Protein AF-A0AB37S5B0-F1 (afdb_monomer)

Structure (mmCIF, N/CA/C/O backbone):
data_AF-A0AB37S5B0-F1
#
_entry.id   AF-A0AB37S5B0-F1
#
loop_
_atom_site.group_PDB
_atom_site.id
_atom_site.type_symbol
_atom_site.label_atom_id
_atom_site.label_alt_id
_atom_site.label_comp_id
_atom_site.label_asym_id
_atom_site.label_entity_id
_atom_site.label_seq_id
_atom_site.pdbx_PDB_ins_code
_atom_site.Cartn_x
_atom_site.Cartn_y
_atom_site.Cartn_z
_atom_site.occupancy
_atom_site.B_iso_or_equiv
_atom_site.auth_seq_id
_atom_site.auth_comp_id
_atom_site.auth_asym_id
_atom_site.auth_atom_id
_atom_site.pdbx_PDB_model_num
ATOM 1 N N . MET A 1 1 ? -8.581 -4.541 16.849 1.00 61.66 1 MET A N 1
ATOM 2 C CA . MET A 1 1 ? -8.126 -4.385 18.250 1.00 61.66 1 MET A CA 1
ATOM 3 C C . MET A 1 1 ? -6.690 -4.833 18.510 1.00 61.66 1 MET A C 1
ATOM 5 O O . MET A 1 1 ? -6.053 -4.232 19.365 1.00 61.66 1 MET A O 1
ATOM 9 N N . ARG A 1 2 ? -6.123 -5.786 17.750 1.00 68.19 2 ARG A N 1
ATOM 10 C CA . ARG A 1 2 ? -4.708 -6.192 17.909 1.00 68.19 2 ARG A CA 1
ATOM 11 C C . ARG A 1 2 ? -3.710 -5.035 17.880 1.00 68.19 2 ARG A C 1
ATOM 13 O O . ARG A 1 2 ? -2.817 -4.961 18.715 1.00 68.19 2 ARG A O 1
ATOM 20 N N . MET A 1 3 ? -3.892 -4.126 16.923 1.00 65.81 3 MET A N 1
ATOM 21 C CA . MET A 1 3 ? -3.042 -2.942 16.789 1.00 65.81 3 MET A CA 1
ATOM 22 C C . MET A 1 3 ? -3.146 -2.020 18.009 1.00 65.81 3 MET A C 1
ATOM 24 O O . MET A 1 3 ? -2.133 -1.483 18.423 1.00 65.81 3 MET A O 1
ATOM 28 N N . GLU A 1 4 ? -4.324 -1.893 18.626 1.00 68.56 4 GLU A N 1
ATOM 29 C CA . GLU A 1 4 ? -4.539 -1.057 19.816 1.00 68.56 4 GLU A CA 1
ATOM 30 C C . GLU A 1 4 ? -3.867 -1.643 21.065 1.00 68.56 4 GLU A C 1
ATOM 32 O O . GLU A 1 4 ? -3.189 -0.928 21.801 1.00 68.56 4 GLU A O 1
ATOM 37 N N . ALA A 1 5 ? -4.004 -2.957 21.277 1.00 69.56 5 ALA A N 1
ATOM 38 C CA . ALA A 1 5 ? -3.353 -3.662 22.385 1.00 69.56 5 ALA A CA 1
ATOM 39 C C . ALA A 1 5 ? -1.822 -3.555 22.289 1.00 69.56 5 ALA A C 1
ATOM 41 O O . ALA A 1 5 ? -1.160 -3.213 23.265 1.00 69.56 5 ALA A O 1
ATOM 42 N N . ARG A 1 6 ? -1.268 -3.750 21.081 1.00 74.31 6 ARG A N 1
ATOM 43 C CA . ARG A 1 6 ? 0.163 -3.545 20.800 1.00 74.31 6 ARG A CA 1
ATOM 44 C C . ARG A 1 6 ? 0.587 -2.090 20.990 1.00 74.31 6 ARG A C 1
ATOM 46 O O . ARG A 1 6 ? 1.628 -1.829 21.578 1.00 74.31 6 ARG A O 1
ATOM 53 N N . ARG A 1 7 ? -0.229 -1.141 20.520 1.00 68.44 7 ARG A N 1
ATOM 54 C CA . ARG A 1 7 ? 0.046 0.304 20.577 1.00 68.44 7 ARG A CA 1
ATOM 55 C C . ARG A 1 7 ? 0.104 0.845 22.001 1.00 68.44 7 ARG A C 1
ATOM 57 O O . ARG A 1 7 ? 0.921 1.711 22.283 1.00 68.44 7 ARG A O 1
ATOM 64 N N . THR A 1 8 ? -0.761 0.355 22.879 1.00 73.81 8 THR A N 1
ATOM 65 C CA . THR A 1 8 ? -0.816 0.777 24.288 1.00 73.81 8 THR A CA 1
ATOM 66 C C . THR A 1 8 ? 0.174 0.024 25.174 1.00 73.81 8 THR A C 1
ATOM 68 O O . THR A 1 8 ? 0.225 0.294 26.370 1.00 73.81 8 THR A O 1
ATOM 71 N N . LEU A 1 9 ? 0.958 -0.901 24.595 1.00 70.69 9 LEU A N 1
ATOM 72 C CA . LEU A 1 9 ? 1.814 -1.842 25.322 1.00 70.69 9 LEU A CA 1
ATOM 73 C C . LEU A 1 9 ? 1.055 -2.498 26.478 1.00 70.69 9 LEU A C 1
ATOM 75 O O . LEU A 1 9 ? 1.593 -2.660 27.571 1.00 70.69 9 LEU A O 1
ATOM 79 N N . ASN A 1 10 ? -0.219 -2.826 26.249 1.00 75.25 10 ASN A N 1
ATOM 80 C CA . ASN A 1 10 ? -1.043 -3.390 27.297 1.00 75.25 10 ASN A CA 1
ATOM 81 C C . ASN A 1 10 ? -0.589 -4.832 27.556 1.00 75.25 10 ASN A C 1
ATOM 83 O O . ASN A 1 10 ? -1.020 -5.764 26.879 1.00 75.25 10 ASN A O 1
ATOM 87 N N . THR A 1 11 ? 0.302 -4.989 28.536 1.00 77.31 11 THR A N 1
ATOM 88 C CA . THR A 1 11 ? 0.912 -6.261 28.939 1.00 77.31 11 THR A CA 1
ATOM 89 C C . THR A 1 11 ? -0.099 -7.275 29.464 1.00 77.31 11 THR A C 1
ATOM 91 O O . THR A 1 11 ? 0.242 -8.443 29.588 1.00 77.31 11 THR A O 1
ATOM 94 N N . GLU A 1 12 ? -1.338 -6.866 29.754 1.00 78.94 12 GLU A N 1
ATOM 95 C CA . GLU A 1 12 ? -2.426 -7.796 30.082 1.00 78.94 12 GLU A CA 1
ATOM 96 C C . GLU A 1 12 ? -2.868 -8.600 28.849 1.00 78.94 12 GLU A C 1
ATOM 98 O O . GLU A 1 12 ? -3.331 -9.731 28.978 1.00 78.94 12 GLU A O 1
ATOM 103 N N . TRP A 1 13 ? -2.693 -8.040 27.645 1.00 81.50 13 TRP A N 1
ATOM 104 C CA . TRP A 1 13 ? -3.145 -8.630 26.380 1.00 81.50 13 TRP A CA 1
ATOM 105 C C . TRP A 1 13 ? -2.007 -9.022 25.440 1.00 81.50 13 TRP A C 1
ATOM 107 O O . TRP A 1 13 ? -2.283 -9.531 24.353 1.00 81.50 13 TRP A O 1
ATOM 117 N N . LEU A 1 14 ? -0.753 -8.767 25.820 1.00 80.50 14 LEU A N 1
ATOM 118 C CA . LEU A 1 14 ? 0.432 -9.082 25.028 1.00 80.50 14 LEU A CA 1
ATOM 119 C C . LEU A 1 14 ? 1.246 -10.196 25.684 1.00 80.50 14 LEU A C 1
ATOM 121 O O . LEU A 1 14 ? 1.484 -10.158 26.888 1.00 80.50 14 LEU A O 1
ATOM 125 N N . ASP A 1 15 ? 1.704 -11.161 24.890 1.00 76.75 15 ASP A N 1
ATOM 126 C CA . ASP A 1 15 ? 2.742 -12.088 25.339 1.00 76.75 15 ASP A CA 1
ATOM 127 C C . ASP A 1 15 ? 4.119 -11.393 25.380 1.00 76.75 15 ASP A C 1
ATOM 129 O O . ASP A 1 15 ? 4.279 -10.239 24.965 1.00 76.75 15 ASP A O 1
ATOM 133 N N . GLY A 1 16 ? 5.132 -12.102 25.886 1.00 73.88 16 GLY A N 1
ATOM 134 C CA . GLY A 1 16 ? 6.507 -11.592 25.955 1.00 73.88 16 GLY A CA 1
ATOM 135 C C . GLY A 1 16 ? 7.123 -11.243 24.592 1.00 73.88 16 GLY A C 1
ATOM 136 O O . GLY A 1 16 ? 8.102 -10.501 24.553 1.00 73.88 16 GLY A O 1
ATOM 137 N N . ASP A 1 17 ? 6.524 -11.717 23.496 1.00 76.62 17 ASP A N 1
ATOM 138 C CA . ASP A 1 17 ? 6.942 -11.483 22.112 1.00 76.62 17 ASP A CA 1
ATOM 139 C C . ASP A 1 17 ? 6.088 -10.398 21.410 1.00 76.62 17 ASP A C 1
ATOM 141 O O . ASP A 1 17 ? 6.303 -10.078 20.238 1.00 76.62 17 ASP A O 1
ATOM 145 N N . GLY A 1 18 ? 5.117 -9.792 22.109 1.00 71.75 18 GLY A N 1
ATOM 146 C CA . GLY A 1 18 ? 4.232 -8.751 21.579 1.00 71.75 18 GLY A CA 1
ATOM 147 C C . GLY A 1 18 ? 3.068 -9.264 20.717 1.00 71.75 18 GLY A C 1
ATOM 148 O O . GLY A 1 18 ? 2.413 -8.479 20.010 1.00 71.75 18 GLY A O 1
ATOM 149 N N . HIS A 1 19 ? 2.765 -10.562 20.742 1.00 77.62 19 HIS A N 1
ATOM 150 C CA . HIS A 1 19 ? 1.536 -11.096 20.161 1.00 77.62 19 HIS A CA 1
ATOM 151 C C . HIS A 1 19 ? 0.343 -10.851 21.072 1.00 77.62 19 HIS A C 1
ATOM 153 O O . HIS A 1 19 ? 0.466 -10.793 22.287 1.00 77.62 19 HIS A O 1
ATOM 159 N N . VAL A 1 20 ? -0.836 -10.714 20.466 1.00 78.75 20 VAL A N 1
ATOM 160 C CA . VAL A 1 20 ? -2.061 -10.472 21.225 1.00 78.75 20 VAL A CA 1
ATOM 161 C C . VAL A 1 20 ? -2.646 -11.808 21.660 1.00 78.75 20 VAL A C 1
ATOM 163 O O . VAL A 1 20 ? -3.090 -12.588 20.813 1.00 78.75 20 VAL A O 1
ATOM 166 N N . ILE A 1 21 ? -2.623 -12.064 22.966 1.00 75.75 21 ILE A N 1
ATOM 167 C CA . ILE A 1 21 ? -3.059 -13.324 23.572 1.00 75.75 21 ILE A CA 1
ATOM 168 C C . ILE A 1 21 ? -4.558 -13.510 23.304 1.00 75.75 21 ILE A C 1
ATOM 170 O O . ILE A 1 21 ? -5.357 -12.603 23.534 1.00 75.75 21 ILE A O 1
ATOM 174 N N . GLY A 1 22 ? -4.950 -14.678 22.787 1.00 70.12 22 GLY A N 1
ATOM 175 C CA . GLY A 1 22 ? -6.349 -15.001 22.480 1.00 70.12 22 GLY A CA 1
ATOM 176 C C . GLY A 1 22 ? -6.813 -14.649 21.065 1.00 70.12 22 GLY A C 1
ATOM 177 O O . GLY A 1 22 ? -7.892 -15.075 20.657 1.00 70.12 22 GLY A O 1
ATOM 178 N N . GLU A 1 23 ? -6.008 -13.914 20.291 1.00 65.69 23 GLU A N 1
ATOM 179 C CA . GLU A 1 23 ? -6.253 -13.668 18.862 1.00 65.69 23 GLU A CA 1
ATOM 180 C C . GLU A 1 23 ? -5.120 -14.192 17.953 1.00 65.69 23 GLU A C 1
ATOM 182 O O . GLU A 1 23 ? -5.115 -13.950 16.744 1.00 65.69 23 GLU A O 1
ATOM 187 N N . ASP A 1 24 ? -4.170 -14.932 18.517 1.00 69.75 24 ASP A N 1
ATOM 188 C CA . ASP A 1 24 ? -3.058 -15.610 17.835 1.00 69.75 24 ASP A CA 1
ATOM 189 C C . ASP A 1 24 ? -3.461 -16.951 17.179 1.00 69.75 24 ASP A C 1
ATOM 191 O O . ASP A 1 2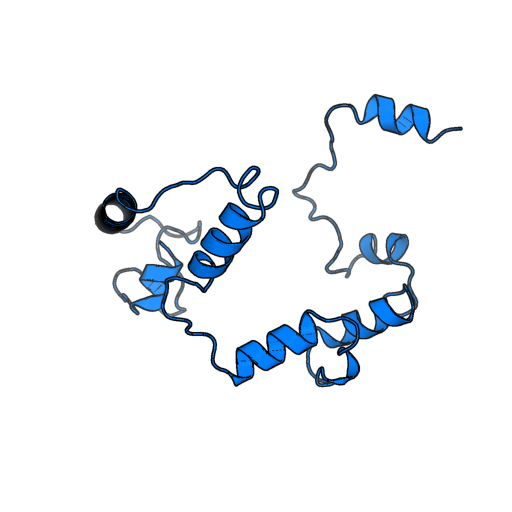4 ? -2.655 -17.578 16.491 1.00 69.75 24 ASP A O 1
ATOM 195 N N . GLY A 1 25 ? -4.706 -17.395 17.393 1.00 67.44 25 GLY A N 1
ATOM 196 C CA . GLY A 1 25 ? -5.246 -18.660 16.886 1.00 67.44 25 GLY A CA 1
ATOM 197 C C . GLY A 1 25 ? -4.699 -19.908 17.587 1.00 67.44 25 GLY A C 1
ATOM 198 O O . GLY A 1 25 ? -4.982 -21.018 17.141 1.00 67.44 25 GLY A O 1
ATOM 199 N N . LYS A 1 26 ? -3.911 -19.737 18.656 1.00 73.88 26 LYS A N 1
ATOM 200 C CA . LYS A 1 26 ? -3.254 -20.823 19.401 1.00 73.88 26 LYS A CA 1
ATOM 201 C C . LYS A 1 26 ? -3.555 -20.759 20.895 1.00 73.88 26 LYS A C 1
ATOM 203 O O . LYS A 1 26 ? -3.739 -21.797 21.523 1.00 73.88 26 LYS A O 1
ATOM 208 N N . SER A 1 27 ? -3.614 -19.555 21.449 1.00 72.50 27 SER A N 1
ATOM 209 C CA . SER A 1 27 ? -3.882 -19.295 22.856 1.00 72.50 27 SER A CA 1
ATOM 210 C C . SER A 1 27 ? -5.380 -19.216 23.120 1.00 72.50 27 SER A C 1
ATOM 212 O O . SER A 1 27 ? -6.153 -18.686 22.318 1.00 72.50 27 SER A O 1
ATOM 214 N N . ALA A 1 28 ? -5.793 -19.715 24.284 1.00 77.12 28 ALA A N 1
ATOM 215 C CA . ALA A 1 28 ? -7.137 -19.468 24.782 1.00 77.12 28 ALA A CA 1
ATOM 216 C C . ALA A 1 28 ? -7.342 -17.960 24.996 1.00 77.12 28 ALA A C 1
ATOM 218 O O . ALA A 1 28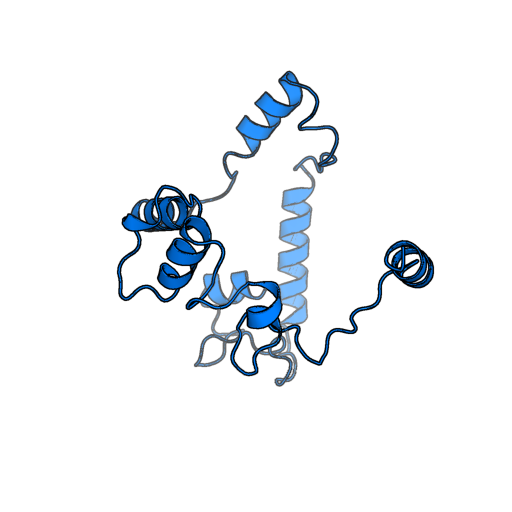 ? -6.422 -17.248 25.399 1.00 77.12 28 ALA A O 1
ATOM 219 N N . MET A 1 29 ? -8.553 -17.477 24.720 1.00 78.88 29 MET A N 1
ATOM 220 C CA . MET A 1 29 ? -8.904 -16.080 24.952 1.00 78.88 29 MET A CA 1
ATOM 221 C C . MET A 1 29 ? -8.857 -15.776 26.459 1.00 78.88 29 MET A C 1
ATOM 223 O O . MET A 1 29 ? -9.586 -16.435 27.205 1.00 78.88 29 MET A O 1
ATOM 227 N N . PRO A 1 30 ? -8.037 -14.807 26.914 1.00 80.94 30 PRO A N 1
ATOM 228 C CA . PRO A 1 30 ? -7.955 -14.462 28.327 1.00 80.94 30 PRO A CA 1
ATOM 229 C C . PRO A 1 30 ? -9.293 -13.964 28.872 1.00 80.94 30 PRO A C 1
ATOM 231 O O . PRO A 1 30 ? -10.069 -13.307 28.167 1.00 80.94 30 PRO A O 1
ATOM 234 N N . GLU A 1 31 ? -9.541 -14.239 30.150 1.00 82.94 31 GLU A N 1
ATOM 235 C CA . GLU A 1 31 ? -10.687 -13.681 30.862 1.00 82.94 31 GLU A CA 1
ATOM 236 C C . GLU A 1 31 ? -10.609 -12.141 30.851 1.00 82.94 31 GLU A C 1
ATOM 238 O O . GLU A 1 31 ? -9.542 -11.558 31.025 1.00 82.94 31 GLU A O 1
ATOM 243 N N . GLY A 1 32 ? -11.725 -11.470 30.552 1.00 83.31 32 GLY A N 1
ATOM 244 C CA . GLY A 1 32 ? -11.790 -10.007 30.429 1.00 83.31 32 GLY A CA 1
ATOM 245 C C . GLY A 1 32 ? -11.317 -9.417 29.090 1.00 83.31 32 GLY A C 1
ATOM 246 O O . GLY A 1 32 ? -11.698 -8.287 28.777 1.00 83.31 32 GLY A O 1
ATOM 247 N N . TYR A 1 33 ? -10.586 -10.161 28.242 1.00 82.12 33 TYR A N 1
ATOM 248 C CA . TYR A 1 33 ? -10.132 -9.646 26.935 1.00 82.12 33 TYR A CA 1
ATOM 249 C C . TYR A 1 33 ? -11.308 -9.270 26.033 1.00 82.12 33 TYR A C 1
ATOM 251 O O . TYR A 1 33 ? -11.317 -8.211 25.403 1.00 82.12 33 TYR A O 1
ATOM 259 N N . LYS A 1 34 ? -12.329 -10.134 25.992 1.00 83.00 34 LYS A N 1
ATOM 260 C CA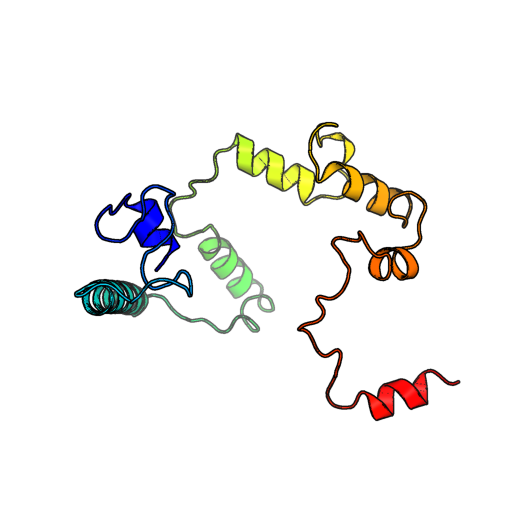 . LYS A 1 34 ? -13.546 -9.897 25.215 1.00 83.00 34 LYS A CA 1
ATOM 261 C C . LYS A 1 34 ? -14.254 -8.620 25.668 1.00 83.00 34 LYS A C 1
ATOM 263 O O . LYS A 1 34 ? -14.606 -7.810 24.820 1.00 83.00 34 LYS A O 1
ATOM 268 N N . ASP A 1 35 ? -14.402 -8.409 26.971 1.00 87.00 35 ASP A N 1
ATOM 269 C CA . ASP A 1 35 ? -15.104 -7.238 27.507 1.00 87.00 35 ASP A CA 1
ATOM 270 C C . ASP A 1 35 ? -14.321 -5.946 27.256 1.00 87.00 35 ASP A C 1
ATOM 272 O O . ASP A 1 35 ? -14.898 -4.933 26.853 1.00 87.00 35 ASP A O 1
ATOM 276 N N . TRP A 1 36 ? -12.993 -5.986 27.410 1.00 86.06 36 TRP A N 1
ATOM 277 C CA . TRP A 1 36 ? -12.121 -4.878 27.024 1.00 86.06 36 TRP A CA 1
ATOM 278 C C . TRP A 1 36 ? -12.248 -4.568 25.527 1.00 86.06 36 TRP A C 1
ATOM 280 O O . TRP A 1 36 ? -12.506 -3.424 25.154 1.00 86.06 36 TRP A O 1
ATOM 290 N N . ARG A 1 37 ? -12.124 -5.584 24.666 1.00 83.00 37 ARG A N 1
ATOM 291 C CA . ARG A 1 37 ? -12.219 -5.454 23.206 1.00 83.00 37 ARG A CA 1
ATOM 292 C C . ARG A 1 37 ? -13.568 -4.878 22.786 1.00 83.00 37 ARG A C 1
ATOM 294 O O . ARG A 1 37 ? -13.605 -3.945 21.987 1.00 83.00 37 ARG A O 1
ATOM 301 N N . ASP A 1 38 ? -14.655 -5.418 23.328 1.00 85.19 38 ASP A N 1
ATOM 302 C CA . ASP A 1 38 ? -16.019 -5.001 23.017 1.00 85.19 38 ASP A CA 1
ATOM 303 C C . ASP A 1 38 ? -16.232 -3.536 23.465 1.00 85.19 38 ASP A C 1
ATOM 305 O O . ASP A 1 38 ? -16.758 -2.734 22.695 1.00 85.19 38 ASP A O 1
ATOM 309 N N . LYS A 1 39 ? -15.705 -3.127 24.633 1.00 85.81 39 LYS A N 1
ATOM 310 C CA . LYS A 1 39 ? -15.732 -1.724 25.093 1.00 85.81 39 LYS A CA 1
ATOM 311 C C . LYS A 1 39 ? -14.989 -0.774 24.151 1.00 85.81 39 LYS A C 1
ATOM 313 O O . LYS A 1 39 ? -15.484 0.313 23.870 1.00 85.81 39 LYS A O 1
ATOM 318 N N . GLN A 1 40 ? -13.814 -1.166 23.662 1.00 80.94 40 GLN A N 1
ATOM 319 C CA . GLN A 1 40 ? -13.046 -0.347 22.720 1.00 80.94 40 GLN A CA 1
ATOM 320 C C . GLN A 1 40 ? -13.736 -0.227 21.354 1.00 80.94 40 GLN A C 1
ATOM 322 O O . GLN A 1 40 ? -13.710 0.843 20.751 1.00 80.94 40 GLN A O 1
ATOM 327 N N . ILE A 1 41 ? -14.365 -1.305 20.869 1.00 77.00 41 ILE A N 1
ATOM 328 C CA . ILE A 1 41 ? -15.151 -1.286 19.627 1.00 77.00 41 ILE A CA 1
ATOM 329 C C . ILE A 1 41 ? -16.341 -0.337 19.772 1.00 77.00 41 ILE A C 1
ATOM 331 O O . ILE A 1 41 ? -16.561 0.486 18.889 1.00 77.00 41 ILE A O 1
ATOM 335 N N . VAL A 1 42 ? -17.082 -0.423 20.880 1.00 83.44 42 VAL A N 1
ATOM 336 C CA . VAL A 1 42 ? -18.226 0.462 21.144 1.00 83.44 42 VAL A CA 1
ATOM 337 C C . VAL A 1 42 ? -17.782 1.920 21.234 1.00 83.44 42 VAL A C 1
ATOM 339 O O . VAL A 1 42 ? -18.386 2.755 20.577 1.00 83.44 42 VAL A O 1
ATOM 342 N N . ASP A 1 43 ? -16.701 2.223 21.958 1.00 77.69 43 ASP A N 1
ATOM 343 C CA . ASP A 1 43 ? -16.131 3.578 22.018 1.00 77.69 43 ASP A CA 1
ATOM 344 C C . ASP A 1 43 ? -15.745 4.112 20.627 1.00 77.69 43 ASP A C 1
ATOM 346 O O . ASP A 1 43 ? -16.039 5.256 20.288 1.00 77.69 43 ASP A O 1
ATOM 350 N N . TRP A 1 44 ? -15.125 3.279 19.785 1.00 66.31 44 TRP A N 1
ATOM 351 C CA . TRP A 1 44 ? -14.803 3.647 18.404 1.00 66.31 44 TRP A CA 1
ATOM 352 C C . TRP A 1 44 ? -16.048 3.905 17.552 1.00 66.31 44 TRP A C 1
ATOM 354 O O . TRP A 1 44 ? -16.068 4.873 16.796 1.00 66.31 44 TRP A O 1
ATOM 364 N N . LEU A 1 45 ? -17.066 3.046 17.650 1.00 72.75 45 LEU A N 1
ATOM 365 C CA . LEU A 1 45 ? -18.323 3.199 16.915 1.00 72.75 45 LEU A CA 1
ATOM 366 C C . LEU A 1 45 ? -19.093 4.441 17.372 1.00 72.75 45 LEU A C 1
ATOM 368 O O . LEU A 1 45 ? -19.630 5.152 16.530 1.00 72.75 45 LEU A O 1
ATOM 372 N N . ASP A 1 46 ? -19.092 4.733 18.671 1.00 73.69 46 ASP A N 1
ATOM 373 C CA . ASP A 1 46 ? -19.731 5.917 19.248 1.00 73.69 46 ASP A CA 1
ATOM 374 C C . ASP A 1 46 ? -19.014 7.202 18.806 1.00 73.69 46 ASP A C 1
ATOM 376 O O . ASP A 1 46 ? -19.641 8.136 18.306 1.00 73.69 46 ASP A O 1
ATOM 380 N N . ARG A 1 47 ? -17.672 7.206 18.822 1.00 67.88 47 ARG A N 1
ATOM 381 C CA . ARG A 1 47 ? -16.868 8.281 18.208 1.00 67.88 47 ARG A CA 1
ATOM 382 C C . ARG A 1 47 ? -17.069 8.389 16.693 1.00 67.88 47 ARG A C 1
ATOM 384 O O . ARG A 1 47 ? -16.878 9.463 16.130 1.00 67.88 47 ARG A O 1
ATOM 391 N N . GLY A 1 48 ? -17.441 7.292 16.038 1.00 56.62 48 GLY A N 1
ATOM 392 C CA . GLY A 1 48 ? -17.785 7.233 14.621 1.00 56.62 48 GLY A CA 1
ATOM 393 C C . GLY A 1 48 ? -19.221 7.657 14.304 1.00 56.62 48 GLY A C 1
ATOM 394 O O . GLY A 1 48 ? -19.508 7.923 13.143 1.00 56.62 48 GLY A O 1
ATOM 395 N N . ALA A 1 49 ? -20.115 7.771 15.291 1.00 63.44 49 ALA A N 1
ATOM 396 C CA . ALA A 1 49 ? -21.531 8.082 15.070 1.00 63.44 49 ALA A CA 1
ATOM 397 C C . ALA A 1 49 ? -21.762 9.501 14.519 1.00 63.44 49 ALA A C 1
ATOM 399 O O . ALA A 1 49 ? -22.770 9.765 13.866 1.00 63.44 49 ALA A O 1
ATOM 400 N N . THR A 1 50 ? -20.815 10.412 14.751 1.00 58.75 50 THR A N 1
ATOM 401 C CA . THR A 1 50 ? -20.791 11.760 14.161 1.00 58.75 50 THR A CA 1
ATOM 402 C C . THR A 1 50 ? -19.930 11.840 12.899 1.00 58.75 50 THR A C 1
ATOM 404 O O . THR A 1 50 ? -19.912 12.874 12.229 1.00 58.75 50 THR A O 1
ATOM 407 N N . ASN A 1 51 ? -19.233 10.756 12.548 1.00 49.31 51 AS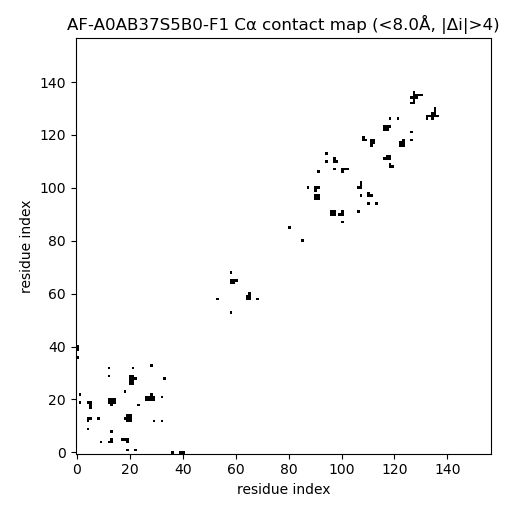N A N 1
ATOM 408 C CA . ASN A 1 51 ? -18.394 10.665 11.366 1.00 49.31 51 ASN A CA 1
ATOM 409 C C . ASN A 1 51 ? -19.255 10.168 10.198 1.00 49.31 51 ASN A C 1
ATOM 411 O O . ASN A 1 51 ? -19.797 9.069 10.245 1.00 49.31 51 ASN A O 1
ATOM 415 N N . SER A 1 52 ? -19.445 10.989 9.164 1.00 51.84 52 SER A N 1
ATOM 416 C CA . SER A 1 52 ? -20.356 10.660 8.060 1.00 51.84 52 SER A CA 1
ATOM 417 C C . SER A 1 52 ? -19.806 9.496 7.221 1.00 51.84 52 SER A C 1
ATOM 419 O O . SER A 1 52 ? -18.784 9.677 6.559 1.00 51.84 52 SER A O 1
ATOM 421 N N . PRO A 1 53 ? -20.465 8.319 7.177 1.00 48.94 53 PRO A N 1
ATOM 422 C CA . PRO A 1 53 ? -20.041 7.218 6.325 1.00 48.94 53 PRO A CA 1
ATOM 423 C C . PRO A 1 53 ? -20.540 7.491 4.902 1.00 48.94 53 PRO A C 1
ATOM 425 O O . PRO A 1 53 ? -21.620 7.056 4.502 1.00 48.94 53 PRO A O 1
ATOM 428 N N . THR A 1 54 ? -19.800 8.282 4.130 1.00 45.84 54 THR A N 1
ATOM 429 C CA . THR A 1 54 ? -20.177 8.600 2.752 1.00 45.84 54 THR A CA 1
ATOM 430 C C . THR A 1 54 ? -19.645 7.535 1.794 1.00 45.84 54 THR A C 1
ATOM 432 O O . THR A 1 54 ? -18.447 7.332 1.630 1.00 45.84 54 THR A O 1
ATOM 435 N N . ASN A 1 55 ? -20.589 6.834 1.165 1.00 42.19 55 ASN A N 1
ATOM 436 C CA . ASN A 1 55 ? -20.476 6.129 -0.113 1.00 42.19 55 ASN A CA 1
ATOM 437 C C . ASN A 1 55 ? -19.205 6.502 -0.922 1.00 42.19 55 ASN A C 1
ATOM 439 O O . ASN A 1 55 ? -19.139 7.573 -1.527 1.00 42.19 55 ASN A O 1
ATOM 443 N N . HIS A 1 56 ? -18.239 5.577 -0.980 1.00 44.75 56 HIS A N 1
ATOM 444 C CA . HIS A 1 56 ? -16.957 5.725 -1.690 1.00 44.75 56 HIS A CA 1
ATOM 445 C C . HIS A 1 56 ? -17.087 6.052 -3.194 1.00 44.75 56 HIS A C 1
ATOM 447 O O . HIS A 1 56 ? -16.169 6.624 -3.774 1.00 44.75 56 HIS A O 1
ATOM 453 N N . SER A 1 57 ? -18.197 5.695 -3.849 1.00 46.38 57 SER A N 1
ATOM 454 C CA . SER A 1 57 ? -18.330 5.778 -5.313 1.00 46.38 57 SER A CA 1
ATOM 455 C C . SER A 1 57 ? -18.791 7.143 -5.838 1.00 46.38 57 SER A C 1
ATOM 457 O O . SER A 1 57 ? -18.392 7.535 -6.929 1.00 46.38 57 SER A O 1
ATOM 459 N N . THR A 1 58 ? -19.574 7.909 -5.071 1.00 49.25 58 THR A N 1
ATOM 460 C CA . THR A 1 58 ? -20.074 9.238 -5.497 1.00 49.25 58 THR A CA 1
ATOM 461 C C . THR A 1 58 ? -19.129 10.394 -5.185 1.00 49.25 58 THR A C 1
ATOM 463 O O . THR A 1 58 ? -19.258 11.476 -5.756 1.00 49.25 58 THR A O 1
ATOM 466 N N . THR A 1 59 ? -18.190 10.184 -4.267 1.00 48.91 59 THR A N 1
ATOM 467 C CA . THR A 1 59 ? -17.315 11.235 -3.745 1.00 48.91 59 THR A CA 1
ATOM 468 C C . THR A 1 59 ? -16.273 11.695 -4.765 1.00 48.91 59 THR A C 1
ATOM 470 O O . THR A 1 59 ? -16.010 12.886 -4.875 1.00 48.91 59 THR A O 1
ATOM 473 N N . MET A 1 60 ? -15.737 10.776 -5.572 1.00 53.91 60 MET A N 1
ATOM 474 C CA . MET A 1 60 ? -14.647 11.070 -6.516 1.00 53.91 60 MET A CA 1
ATOM 475 C C . MET A 1 60 ? -15.123 11.506 -7.911 1.00 53.91 60 MET A C 1
ATOM 477 O O . MET A 1 60 ? -14.305 11.858 -8.756 1.00 53.91 60 MET A O 1
ATOM 481 N N . THR A 1 61 ? -16.432 11.484 -8.179 1.00 52.81 61 THR A N 1
ATOM 482 C CA . THR A 1 61 ? -17.009 11.825 -9.495 1.00 52.81 61 THR A CA 1
ATOM 483 C C . THR A 1 61 ? -17.618 13.226 -9.557 1.00 52.81 61 THR A C 1
ATOM 485 O O . THR A 1 61 ? -17.958 13.696 -10.640 1.00 52.81 61 THR A O 1
ATOM 488 N N . ASN A 1 62 ? -17.778 13.902 -8.416 1.00 73.12 62 ASN A N 1
ATOM 489 C CA . ASN A 1 62 ? -18.225 15.291 -8.341 1.00 73.12 62 ASN A CA 1
ATOM 490 C C . ASN A 1 62 ? -17.045 16.168 -7.871 1.00 73.12 62 ASN A C 1
ATOM 492 O O . ASN A 1 62 ? -16.499 15.873 -6.813 1.00 73.12 62 ASN A O 1
ATOM 496 N N . PRO A 1 63 ? -16.657 17.234 -8.600 1.00 69.50 63 PRO A N 1
ATOM 497 C CA . PRO A 1 63 ? -15.468 18.032 -8.279 1.00 69.50 63 PRO A CA 1
ATOM 498 C C . PRO A 1 63 ? -15.496 18.674 -6.887 1.00 69.50 63 PRO A C 1
ATOM 500 O O . PRO A 1 63 ? -14.488 18.666 -6.191 1.00 69.50 63 PRO A O 1
ATOM 503 N N . GLU A 1 64 ? -16.652 19.182 -6.459 1.00 65.25 64 GLU A N 1
ATOM 504 C CA . GLU A 1 64 ? -16.821 19.823 -5.152 1.00 65.25 64 GLU A CA 1
ATOM 505 C C . GLU A 1 64 ? -16.801 18.787 -4.017 1.00 65.25 64 GLU A C 1
ATOM 507 O O . GLU A 1 64 ? -16.241 19.026 -2.947 1.00 65.25 64 GLU A O 1
ATOM 512 N N . HIS A 1 65 ? -17.384 17.606 -4.239 1.00 57.00 65 HIS A N 1
ATOM 513 C CA . HIS A 1 65 ? -17.319 16.507 -3.272 1.00 57.00 65 HIS A CA 1
ATOM 514 C C . HIS A 1 65 ? -15.925 15.886 -3.206 1.00 57.00 65 HIS A C 1
ATOM 516 O O . HIS A 1 65 ? -15.492 15.527 -2.117 1.00 57.00 65 HIS A O 1
ATOM 522 N N . ALA A 1 66 ? -15.213 15.808 -4.331 1.00 62.47 66 ALA A N 1
ATOM 523 C CA . ALA A 1 66 ? -13.839 15.332 -4.395 1.00 62.47 66 ALA A CA 1
ATOM 524 C C . ALA A 1 66 ? -12.903 16.305 -3.677 1.00 62.47 66 ALA A C 1
ATOM 526 O O . ALA A 1 66 ? -12.082 15.867 -2.888 1.00 62.47 66 ALA A O 1
ATOM 527 N N . GLU A 1 67 ? -13.062 17.615 -3.873 1.00 60.31 67 GLU A N 1
ATOM 528 C CA . GLU A 1 67 ? -12.305 18.631 -3.137 1.00 60.31 67 GLU A CA 1
ATOM 529 C C . GLU A 1 67 ? -12.554 18.532 -1.627 1.00 60.31 67 GLU A C 1
ATOM 531 O O . GLU A 1 67 ? -11.607 18.453 -0.848 1.00 60.31 67 GLU A O 1
ATOM 536 N N . LYS A 1 68 ? -13.822 18.464 -1.201 1.00 59.12 68 LYS A N 1
ATOM 537 C CA . LYS A 1 68 ? -14.177 18.356 0.223 1.00 59.12 68 LYS A CA 1
ATOM 538 C C . LYS A 1 68 ? -13.737 17.031 0.837 1.00 59.12 68 LYS A C 1
ATOM 540 O O . LYS A 1 68 ? -13.317 17.012 1.990 1.00 59.12 68 LYS A O 1
ATOM 545 N N . ALA A 1 69 ? -13.814 15.937 0.088 1.00 58.00 69 ALA A N 1
ATOM 546 C CA . ALA A 1 69 ? -13.360 14.639 0.550 1.00 58.00 69 ALA A CA 1
ATOM 547 C C . ALA A 1 69 ? -11.848 14.531 0.571 1.00 58.00 69 ALA A C 1
ATOM 549 O O . ALA A 1 69 ? -11.345 14.040 1.557 1.00 58.00 69 ALA A O 1
ATOM 550 N N . LEU A 1 70 ? -11.121 15.049 -0.418 1.00 57.38 70 LEU A N 1
ATOM 551 C CA . LEU A 1 70 ? -9.658 15.135 -0.380 1.00 57.38 70 LEU A CA 1
ATOM 552 C C . LEU A 1 70 ? -9.181 16.061 0.746 1.00 57.38 70 LEU A C 1
ATOM 554 O O . LEU A 1 70 ? -8.157 15.790 1.363 1.00 57.38 70 LEU A O 1
ATOM 558 N N . ALA A 1 71 ? -9.937 17.119 1.059 1.00 56.53 71 ALA A N 1
ATOM 559 C CA . ALA A 1 71 ? -9.679 17.964 2.222 1.00 56.53 71 ALA A CA 1
ATOM 560 C C . ALA A 1 71 ? -9.922 17.228 3.558 1.00 56.53 71 ALA A C 1
ATOM 562 O O . ALA A 1 71 ? -9.230 17.515 4.532 1.00 56.53 71 ALA A O 1
ATOM 563 N N . TYR A 1 72 ? -10.855 16.268 3.601 1.00 44.88 72 TYR A N 1
ATOM 564 C CA . TYR A 1 72 ? -11.096 15.367 4.743 1.00 44.88 72 TYR A CA 1
ATOM 565 C C . TYR A 1 72 ? -10.189 14.117 4.755 1.00 44.88 72 TYR A C 1
ATOM 567 O O . TYR A 1 72 ? -9.937 13.555 5.816 1.00 44.88 72 TYR A O 1
ATOM 575 N N . ASP A 1 73 ? -9.681 13.696 3.596 1.00 47.25 73 ASP A N 1
ATOM 576 C CA . ASP A 1 73 ? -8.754 12.575 3.378 1.00 47.25 73 ASP A CA 1
ATOM 577 C C . 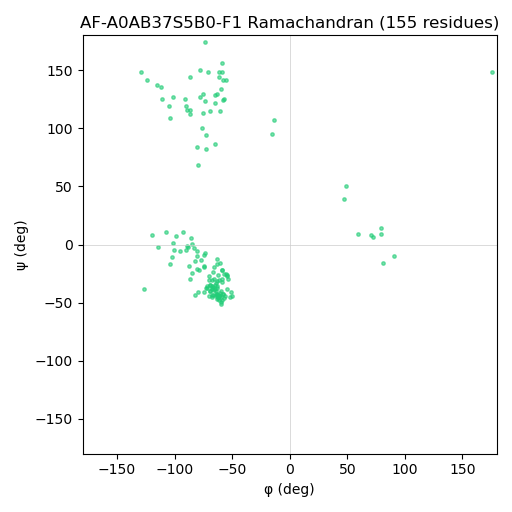ASP A 1 73 ? -7.290 13.020 3.567 1.00 47.25 73 ASP A C 1
ATOM 579 O O . ASP A 1 73 ? -6.344 12.243 3.434 1.00 47.25 73 ASP A O 1
ATOM 583 N N . VAL A 1 74 ? -7.085 14.274 3.993 1.00 49.03 74 VAL A N 1
ATOM 584 C CA . VAL A 1 74 ? -5.969 14.614 4.877 1.00 49.03 74 VAL A CA 1
ATOM 585 C C . VAL A 1 74 ? -6.232 13.877 6.182 1.00 49.03 74 VAL A C 1
ATOM 587 O O . VAL A 1 74 ? -6.886 14.420 7.065 1.00 49.03 74 VAL A O 1
ATOM 590 N N . ALA A 1 75 ? -5.776 12.621 6.243 1.00 45.62 75 ALA A N 1
ATOM 591 C CA . ALA A 1 75 ? -5.877 11.697 7.368 1.00 45.62 75 ALA A CA 1
ATOM 592 C C . ALA A 1 75 ? -6.250 12.404 8.681 1.00 45.62 75 ALA A C 1
ATOM 594 O O . ALA A 1 75 ? -5.386 12.949 9.372 1.00 45.62 75 ALA A O 1
ATOM 595 N N . VAL A 1 76 ? -7.544 12.423 9.021 1.00 44.97 76 VAL A N 1
ATOM 596 C CA . VAL A 1 76 ? -7.998 12.911 10.327 1.00 44.97 76 VAL A CA 1
ATOM 597 C C . VAL A 1 76 ? -7.600 11.845 11.346 1.00 44.97 76 VAL A C 1
ATOM 599 O O . VAL A 1 76 ? -8.346 10.928 11.678 1.00 44.97 76 VAL A O 1
ATOM 602 N N . GLY A 1 77 ? -6.341 11.923 11.761 1.00 52.81 77 GLY A N 1
ATOM 603 C CA . GLY A 1 77 ? -5.650 10.984 12.627 1.00 52.81 77 GLY A CA 1
ATOM 604 C C . GLY A 1 77 ? -4.186 11.395 12.766 1.00 52.81 77 GLY A C 1
ATOM 605 O O . GLY A 1 77 ? -3.599 11.986 11.863 1.00 52.81 77 GLY A O 1
ATOM 606 N N . LEU A 1 78 ? -3.579 11.109 13.917 1.00 56.78 78 LEU A N 1
ATOM 607 C CA . LEU A 1 78 ? -2.150 11.352 14.113 1.00 56.78 78 LEU A CA 1
ATOM 608 C C . LEU A 1 78 ? -1.356 10.530 13.083 1.00 56.78 78 LEU A C 1
ATOM 610 O O . LEU A 1 78 ? -1.384 9.299 13.102 1.00 56.78 78 LEU A O 1
ATOM 614 N N . CYS A 1 79 ? -0.656 11.207 12.170 1.00 69.00 79 CYS A N 1
ATOM 615 C CA . CYS A 1 79 ? 0.268 10.556 11.251 1.00 69.00 79 CYS A CA 1
ATOM 616 C C . CYS A 1 79 ? 1.544 10.199 12.016 1.00 69.00 79 CYS A C 1
ATOM 618 O O . CYS A 1 79 ? 2.401 11.043 12.267 1.00 69.00 79 CYS A O 1
ATOM 620 N N . TYR A 1 80 ? 1.652 8.935 12.416 1.00 70.75 80 TYR A N 1
ATOM 621 C CA . TYR A 1 80 ? 2.831 8.413 13.113 1.00 70.75 80 TYR A CA 1
ATOM 622 C C . TYR A 1 80 ? 3.959 8.006 12.161 1.00 70.75 80 TYR A C 1
ATOM 624 O O . TYR A 1 80 ? 5.027 7.586 12.603 1.00 70.75 80 TYR A O 1
ATOM 632 N N . VAL A 1 81 ? 3.722 8.109 10.852 1.00 82.62 81 VAL A N 1
ATOM 633 C CA . VAL A 1 81 ? 4.749 7.886 9.845 1.00 82.62 81 VAL A CA 1
ATOM 634 C C . VAL A 1 81 ? 5.650 9.112 9.851 1.00 82.62 81 VAL A C 1
ATOM 636 O O . VAL A 1 81 ? 5.232 10.216 9.509 1.00 82.62 81 VAL A O 1
ATOM 639 N N . THR A 1 82 ? 6.898 8.924 10.267 1.0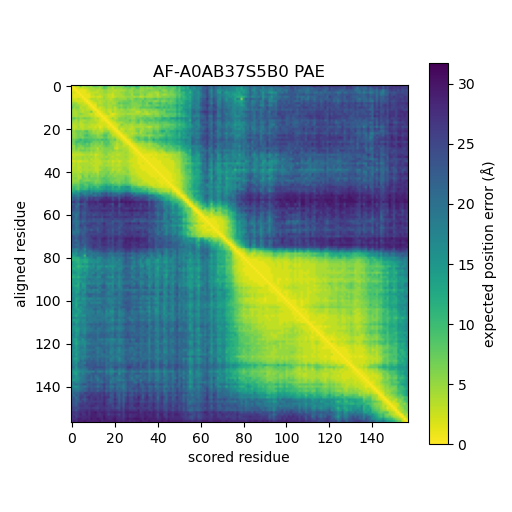0 88.50 82 THR A N 1
ATOM 640 C CA . THR A 1 82 ? 7.890 10.001 10.233 1.00 88.50 82 THR A CA 1
ATOM 641 C C . THR A 1 82 ? 8.072 10.505 8.804 1.00 88.50 82 THR A C 1
ATOM 643 O O . THR A 1 82 ? 7.887 9.760 7.839 1.00 88.50 82 THR A O 1
ATOM 646 N N . GLU A 1 83 ? 8.525 11.747 8.646 1.00 88.62 83 GLU A N 1
ATOM 647 C CA . GLU A 1 83 ? 8.847 12.310 7.329 1.00 88.62 83 GLU A CA 1
ATOM 648 C C . GLU A 1 83 ? 9.779 11.390 6.520 1.00 88.62 83 GLU A C 1
ATOM 650 O O . GLU A 1 83 ? 9.563 11.151 5.331 1.00 88.62 83 GLU A O 1
ATOM 655 N N . LYS A 1 84 ? 10.777 10.791 7.184 1.00 90.31 84 LYS A N 1
ATOM 656 C CA . LYS A 1 84 ? 11.702 9.833 6.568 1.00 90.31 84 LYS A CA 1
ATOM 657 C C . LYS A 1 84 ? 10.980 8.594 6.032 1.00 90.31 84 LYS A C 1
ATOM 659 O O . LYS A 1 84 ? 11.281 8.152 4.926 1.00 90.31 84 LYS A O 1
ATOM 664 N N . GLN A 1 85 ? 10.046 8.034 6.798 1.00 89.50 85 GLN A N 1
ATOM 665 C CA . GLN A 1 85 ? 9.261 6.872 6.375 1.00 89.50 85 GLN A CA 1
ATOM 666 C C . GLN A 1 85 ? 8.287 7.233 5.248 1.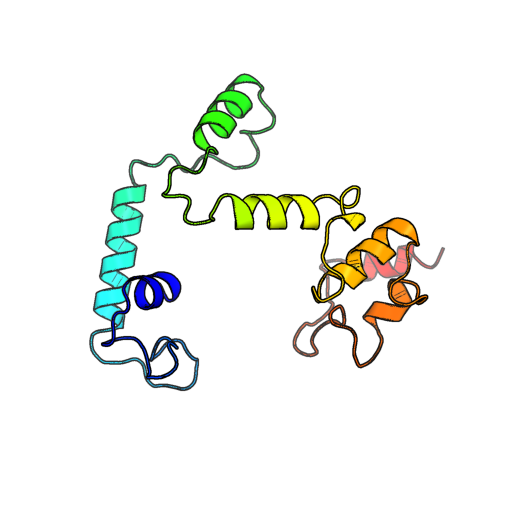00 89.50 85 GLN A C 1
ATOM 668 O O . GLN A 1 85 ? 8.185 6.480 4.287 1.00 89.50 85 GLN A O 1
ATOM 673 N N . LEU A 1 86 ? 7.638 8.402 5.303 1.00 89.25 86 LEU A N 1
ATOM 674 C CA . LEU A 1 86 ? 6.786 8.892 4.213 1.00 89.25 86 LEU A CA 1
ATOM 675 C C . LEU A 1 86 ? 7.584 9.074 2.921 1.00 89.25 86 LEU A C 1
ATOM 677 O O . LEU A 1 86 ? 7.127 8.688 1.847 1.00 89.25 86 LEU A O 1
ATOM 681 N N . LYS A 1 87 ? 8.799 9.618 3.018 1.00 89.69 87 LYS A N 1
ATOM 682 C CA . LYS A 1 87 ? 9.703 9.751 1.875 1.00 89.69 87 LYS A CA 1
ATOM 683 C C . LYS A 1 87 ? 10.103 8.388 1.308 1.00 89.69 87 LYS A C 1
ATOM 685 O O . LYS A 1 87 ? 10.087 8.232 0.092 1.00 89.69 87 LYS A O 1
ATOM 690 N N . ALA A 1 88 ? 10.427 7.416 2.161 1.00 90.62 88 ALA A N 1
ATOM 691 C CA . ALA A 1 88 ? 10.739 6.055 1.724 1.00 90.62 88 ALA A CA 1
ATOM 692 C C . ALA A 1 88 ? 9.543 5.405 1.007 1.00 90.62 88 ALA A C 1
ATOM 694 O O . ALA A 1 88 ? 9.694 4.930 -0.113 1.00 90.62 88 ALA A O 1
ATOM 695 N N . LEU A 1 89 ? 8.341 5.491 1.590 1.00 89.56 89 LEU A N 1
ATOM 696 C CA . LEU A 1 89 ? 7.106 4.997 0.972 1.00 89.56 89 LEU A CA 1
ATOM 697 C C . LEU A 1 89 ? 6.843 5.649 -0.386 1.00 89.56 89 LEU A C 1
ATOM 699 O O . LEU A 1 89 ? 6.482 4.965 -1.335 1.00 89.56 89 LEU A O 1
ATOM 703 N N . ARG A 1 90 ? 7.052 6.964 -0.504 1.00 88.88 90 ARG A N 1
ATOM 704 C CA . ARG A 1 90 ? 6.869 7.687 -1.768 1.00 88.88 90 ARG A CA 1
ATOM 705 C C . ARG A 1 90 ? 7.833 7.216 -2.857 1.00 88.88 90 ARG A C 1
ATOM 707 O O . ARG A 1 90 ? 7.434 7.154 -4.013 1.00 88.88 90 ARG A O 1
ATOM 714 N N . ILE A 1 91 ? 9.074 6.902 -2.489 1.00 90.75 91 ILE A N 1
ATOM 715 C CA . ILE A 1 91 ? 10.079 6.358 -3.410 1.00 90.75 91 ILE A CA 1
ATOM 716 C C . ILE A 1 91 ? 9.680 4.947 -3.859 1.00 90.75 91 ILE A C 1
ATOM 718 O O . ILE A 1 91 ? 9.743 4.655 -5.045 1.00 90.75 91 ILE A O 1
ATOM 722 N N . GLU A 1 92 ? 9.239 4.088 -2.936 1.00 89.19 92 GLU A N 1
ATOM 723 C CA . GLU A 1 92 ? 8.827 2.713 -3.261 1.00 89.19 92 GLU A 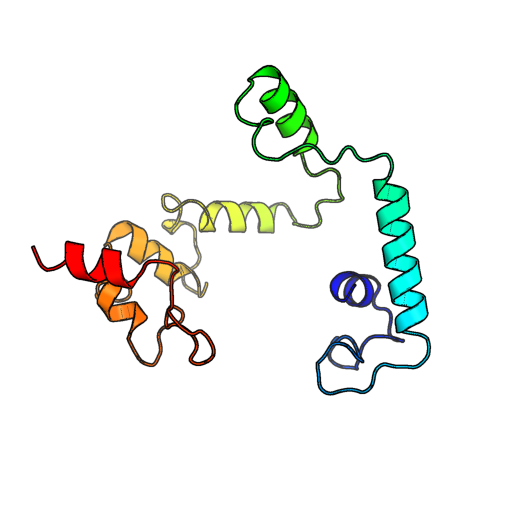CA 1
ATOM 724 C C . GLU A 1 92 ? 7.510 2.650 -4.056 1.00 89.19 92 GLU A C 1
ATOM 726 O O . GLU A 1 92 ? 7.325 1.745 -4.867 1.00 89.19 92 GLU A O 1
ATOM 731 N N . ALA A 1 93 ? 6.603 3.611 -3.858 1.00 86.56 93 ALA A N 1
ATOM 732 C CA . ALA A 1 93 ? 5.304 3.660 -4.531 1.00 86.56 93 ALA A CA 1
ATOM 733 C C . ALA A 1 93 ? 5.356 4.229 -5.961 1.00 86.56 93 ALA A C 1
ATOM 735 O O . ALA A 1 93 ? 4.437 3.991 -6.747 1.00 86.56 93 ALA A O 1
ATOM 736 N N . ASP A 1 94 ? 6.392 4.996 -6.310 1.00 86.88 94 ASP A N 1
ATOM 737 C CA . ASP A 1 94 ? 6.563 5.559 -7.650 1.00 86.88 94 ASP A CA 1
ATOM 738 C C . ASP A 1 94 ? 7.637 4.780 -8.407 1.00 86.88 94 ASP A C 1
ATOM 740 O O . ASP A 1 94 ? 8.830 4.915 -8.143 1.00 86.88 94 ASP A O 1
ATOM 744 N N . TRP A 1 95 ? 7.218 3.997 -9.401 1.00 84.12 95 TRP A N 1
ATOM 745 C CA . TRP A 1 95 ? 8.120 3.182 -10.217 1.00 84.12 95 TRP A CA 1
ATOM 746 C C . TRP A 1 95 ? 9.245 3.992 -10.885 1.00 84.12 95 TRP A C 1
ATOM 748 O O . TRP A 1 95 ? 10.322 3.455 -11.137 1.00 84.12 95 TRP A O 1
ATOM 758 N N . ARG A 1 96 ? 9.043 5.297 -11.120 1.00 87.62 96 ARG A N 1
ATOM 759 C CA . ARG A 1 96 ? 10.058 6.203 -11.691 1.00 87.62 96 ARG A CA 1
ATOM 760 C C . ARG A 1 96 ? 11.149 6.579 -10.692 1.00 87.62 96 ARG A C 1
ATOM 762 O O . ARG A 1 96 ? 12.194 7.081 -11.088 1.00 87.62 96 ARG A O 1
ATOM 769 N N . MET A 1 97 ? 10.895 6.391 -9.399 1.00 90.69 97 MET A N 1
ATOM 770 C CA . MET A 1 97 ? 11.824 6.692 -8.311 1.00 90.69 97 MET A CA 1
ATOM 771 C C . MET A 1 97 ? 12.566 5.446 -7.813 1.00 90.69 97 MET A C 1
ATOM 773 O O . MET A 1 97 ? 13.306 5.546 -6.836 1.00 90.69 97 MET A O 1
ATOM 777 N N . GLY A 1 98 ? 12.429 4.296 -8.484 1.00 86.81 98 GLY A N 1
ATOM 778 C CA . GLY A 1 98 ? 13.027 3.022 -8.065 1.00 86.81 98 GLY A CA 1
ATOM 779 C C . GLY A 1 98 ? 14.546 3.063 -7.836 1.00 86.81 98 GLY A C 1
ATOM 780 O O . GLY A 1 98 ? 15.065 2.337 -6.984 1.00 86.81 98 GLY A O 1
ATOM 781 N N . ASP A 1 99 ? 15.270 3.962 -8.509 1.00 88.50 99 ASP A N 1
ATOM 782 C CA . ASP A 1 99 ? 16.704 4.204 -8.285 1.00 88.50 99 ASP A CA 1
ATOM 783 C C . ASP A 1 99 ? 17.017 4.691 -6.865 1.00 88.50 99 ASP A C 1
ATOM 785 O O . ASP A 1 99 ? 18.066 4.358 -6.317 1.00 88.50 99 ASP A O 1
ATOM 789 N N . GLY A 1 100 ? 16.084 5.411 -6.238 1.00 90.44 100 GLY A N 1
ATOM 790 C CA . GLY A 1 100 ? 16.204 5.912 -4.870 1.00 90.44 100 GLY A CA 1
ATOM 791 C C . GLY A 1 100 ? 16.046 4.845 -3.783 1.00 90.44 100 GLY A C 1
ATOM 792 O O . GLY A 1 100 ? 16.253 5.151 -2.609 1.00 90.44 100 GLY A O 1
ATOM 793 N N . ILE A 1 101 ? 15.677 3.611 -4.144 1.00 91.38 101 ILE A N 1
ATOM 794 C CA . ILE A 1 101 ? 15.579 2.486 -3.208 1.00 91.38 101 ILE A CA 1
ATOM 795 C C . ILE A 1 101 ? 17.000 1.950 -2.919 1.00 91.38 101 ILE A C 1
ATOM 797 O O . ILE A 1 101 ? 17.717 1.635 -3.879 1.00 91.38 101 ILE A O 1
ATOM 801 N N . PRO A 1 102 ? 17.415 1.817 -1.640 1.00 91.25 102 PRO A N 1
ATOM 802 C CA . PRO A 1 102 ? 18.708 1.233 -1.271 1.00 91.25 102 PRO A CA 1
ATOM 803 C C . PRO A 1 102 ? 18.875 -0.205 -1.780 1.00 91.25 102 PRO A C 1
ATOM 805 O O . PRO A 1 102 ? 17.895 -0.943 -1.865 1.00 91.25 102 PRO A O 1
ATOM 808 N N . LEU A 1 103 ? 20.104 -0.627 -2.093 1.00 88.25 103 LEU A N 1
ATOM 809 C CA . LEU A 1 103 ? 20.373 -1.953 -2.679 1.00 88.25 103 LEU A CA 1
ATOM 810 C C . LEU A 1 103 ? 20.026 -3.102 -1.723 1.00 88.25 103 LEU A C 1
ATOM 812 O O . LEU A 1 103 ? 19.544 -4.149 -2.139 1.00 88.25 103 LEU A O 1
ATOM 816 N N . GLU A 1 104 ? 20.247 -2.879 -0.436 1.00 91.12 104 GLU A N 1
ATOM 817 C CA . GLU A 1 104 ? 19.936 -3.774 0.672 1.00 91.12 104 GLU A CA 1
ATOM 818 C C . GLU A 1 104 ? 18.437 -3.846 1.006 1.00 91.12 104 GLU A C 1
ATOM 820 O O . GLU A 1 104 ? 18.028 -4.695 1.799 1.00 91.12 104 GLU A O 1
ATOM 825 N N . ASN A 1 105 ? 17.600 -2.982 0.417 1.00 89.00 105 ASN A N 1
ATOM 826 C CA . ASN A 1 105 ? 16.157 -3.057 0.612 1.00 89.00 105 ASN A CA 1
ATOM 827 C C . ASN A 1 105 ? 15.598 -4.260 -0.177 1.00 89.00 105 ASN A C 1
ATOM 829 O O . ASN A 1 105 ? 15.756 -4.307 -1.401 1.00 89.00 105 ASN A O 1
ATOM 833 N N . PRO A 1 106 ? 14.894 -5.209 0.470 1.00 86.50 106 PRO A N 1
ATOM 834 C CA . PRO A 1 106 ? 14.340 -6.384 -0.208 1.00 86.50 106 PRO A CA 1
ATOM 835 C C . PRO A 1 106 ? 13.360 -6.036 -1.341 1.00 86.50 106 PRO A C 1
ATOM 837 O O . PRO A 1 106 ? 13.174 -6.843 -2.254 1.00 86.50 106 PRO A O 1
ATOM 840 N N . ASN A 1 107 ? 12.771 -4.835 -1.323 1.00 86.50 107 ASN A N 1
ATOM 841 C CA . ASN A 1 107 ? 11.858 -4.356 -2.357 1.00 86.50 107 ASN A CA 1
ATOM 842 C C . ASN A 1 107 ? 12.576 -3.823 -3.607 1.00 86.50 107 ASN A C 1
ATOM 844 O O . ASN A 1 107 ? 11.922 -3.614 -4.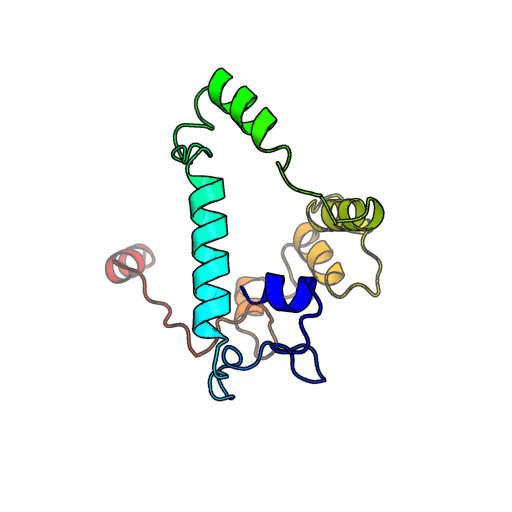627 1.00 86.50 107 ASN A O 1
ATOM 848 N N . LYS A 1 108 ? 13.908 -3.642 -3.583 1.00 88.00 108 LYS A N 1
ATOM 849 C CA . LYS A 1 108 ? 14.677 -3.120 -4.728 1.00 88.00 108 LYS A CA 1
ATOM 850 C C . LYS A 1 108 ? 14.444 -3.924 -6.005 1.00 88.00 108 LYS A C 1
ATOM 852 O O . LYS A 1 108 ? 14.299 -3.338 -7.072 1.00 88.00 108 LYS A O 1
ATOM 857 N N . LYS A 1 109 ? 14.319 -5.249 -5.881 1.00 85.62 109 LYS A N 1
ATOM 858 C CA . LYS A 1 109 ? 14.039 -6.175 -6.993 1.00 85.62 109 LYS A CA 1
ATOM 859 C C . LYS A 1 109 ? 12.787 -5.812 -7.804 1.00 85.62 109 LYS A C 1
ATOM 861 O O . LYS A 1 109 ? 12.699 -6.154 -8.978 1.00 85.62 109 LYS A O 1
ATOM 866 N N . TYR A 1 110 ? 11.818 -5.123 -7.197 1.00 86.62 110 TYR A N 1
ATOM 867 C CA . TYR A 1 110 ? 10.589 -4.712 -7.874 1.00 86.62 110 TYR A CA 1
ATOM 868 C C . TYR A 1 110 ? 10.779 -3.471 -8.753 1.00 86.62 110 TYR A C 1
ATOM 870 O O . TYR A 1 110 ? 10.017 -3.287 -9.698 1.00 86.62 110 TYR A O 1
ATOM 878 N N . ALA A 1 111 ? 11.808 -2.652 -8.510 1.00 87.50 111 ALA A N 1
ATOM 879 C CA . ALA A 1 111 ? 12.146 -1.543 -9.402 1.00 87.50 111 ALA A CA 1
ATOM 880 C C . ALA A 1 111 ? 12.566 -2.057 -10.791 1.00 87.50 111 ALA A C 1
ATOM 882 O O . ALA A 1 111 ? 12.093 -1.551 -11.809 1.00 87.50 111 ALA A O 1
ATOM 883 N N . ASP A 1 112 ? 13.373 -3.122 -10.828 1.00 82.88 112 ASP A N 1
ATOM 884 C CA . ASP A 1 112 ? 13.847 -3.744 -12.073 1.00 82.88 112 ASP A CA 1
ATOM 885 C C . ASP A 1 112 ? 12.696 -4.324 -12.905 1.00 82.88 112 ASP A C 1
ATOM 887 O O . ASP A 1 112 ? 12.741 -4.314 -14.141 1.00 82.88 112 ASP A O 1
ATOM 891 N N . TYR A 1 113 ? 11.632 -4.785 -12.240 1.00 87.38 113 TYR A N 1
ATOM 892 C CA . TYR A 1 113 ? 10.419 -5.239 -12.910 1.00 87.38 113 TYR A CA 1
ATOM 893 C C . TYR A 1 113 ? 9.745 -4.124 -13.704 1.00 87.38 113 TYR A C 1
ATOM 895 O O . TYR A 1 113 ? 9.398 -4.340 -14.863 1.00 87.38 113 TYR A O 1
ATOM 903 N N . PHE A 1 114 ? 9.606 -2.925 -13.140 1.00 84.62 114 PHE A N 1
ATOM 904 C CA . PHE A 1 114 ? 8.980 -1.817 -13.863 1.00 84.62 114 PHE A CA 1
ATOM 905 C C . PHE A 1 114 ? 9.792 -1.366 -15.080 1.00 84.62 114 PHE A C 1
ATOM 907 O O . PHE A 1 114 ? 9.211 -0.919 -16.066 1.00 84.62 114 PHE A O 1
ATOM 914 N N . ALA A 1 115 ? 11.118 -1.510 -15.034 1.00 82.25 115 ALA A N 1
ATOM 915 C CA . ALA A 1 115 ? 11.991 -1.164 -16.150 1.00 82.25 115 ALA A CA 1
ATOM 916 C C . ALA A 1 115 ? 12.022 -2.242 -17.249 1.00 82.25 115 ALA A C 1
ATOM 918 O O . ALA A 1 115 ? 12.033 -1.915 -18.434 1.00 82.25 115 ALA A O 1
ATOM 919 N N . SER A 1 116 ? 12.060 -3.523 -16.870 1.00 87.06 116 SER A N 1
ATOM 920 C CA . SER A 1 116 ? 12.301 -4.637 -17.802 1.00 87.06 116 SER A CA 1
ATOM 921 C C . SER A 1 116 ? 11.054 -5.444 -18.174 1.00 87.06 116 SER A C 1
ATOM 923 O O . SER A 1 116 ? 11.091 -6.219 -19.127 1.00 87.06 116 SER A O 1
ATOM 925 N N . GLY A 1 117 ? 9.966 -5.318 -17.411 1.00 86.75 117 GLY A N 1
ATOM 926 C CA . GLY A 1 117 ? 8.802 -6.205 -17.494 1.00 86.75 117 GLY A CA 1
ATOM 927 C C . GLY A 1 117 ? 9.059 -7.623 -16.964 1.00 86.75 117 GLY A C 1
ATOM 928 O O . GLY A 1 117 ? 8.206 -8.497 -17.112 1.00 86.75 117 GLY A O 1
ATOM 929 N N . THR A 1 118 ? 10.219 -7.869 -16.346 1.00 89.94 118 THR A N 1
ATOM 930 C CA . THR A 1 118 ? 10.632 -9.185 -15.835 1.00 89.94 118 THR A CA 1
ATOM 931 C C . THR A 1 118 ? 11.094 -9.096 -14.385 1.00 89.94 118 THR A C 1
ATOM 933 O O . THR A 1 118 ? 11.665 -8.092 -13.971 1.00 89.94 118 THR A O 1
ATOM 936 N N . LEU A 1 119 ? 10.881 -10.155 -13.608 1.00 88.75 119 LEU A N 1
ATOM 937 C CA . LEU A 1 119 ? 11.486 -10.315 -12.286 1.00 88.75 119 LEU A CA 1
ATOM 938 C C . LEU A 1 119 ? 12.614 -11.335 -12.397 1.00 88.75 119 LEU A C 1
ATOM 940 O O . LEU A 1 119 ? 12.371 -12.469 -12.794 1.00 88.75 119 LEU A O 1
ATOM 944 N N . ASP A 1 120 ? 13.846 -10.924 -12.087 1.00 84.25 120 ASP A N 1
ATOM 945 C CA . ASP A 1 120 ? 15.048 -11.759 -12.255 1.00 84.25 120 ASP A CA 1
ATOM 946 C C . ASP A 1 120 ? 15.118 -12.419 -13.647 1.00 84.25 120 ASP A C 1
ATOM 948 O O . ASP A 1 120 ? 15.229 -13.636 -13.793 1.00 84.25 120 ASP A O 1
ATOM 952 N N . ARG A 1 121 ? 14.952 -11.601 -14.700 1.00 87.62 121 ARG A N 1
ATOM 953 C CA . ARG A 1 121 ? 14.920 -12.032 -16.115 1.00 87.62 121 ARG A CA 1
ATOM 954 C C . ARG A 1 121 ? 13.823 -13.050 -16.457 1.00 87.62 121 ARG A C 1
ATOM 956 O O . ARG A 1 121 ? 13.797 -13.558 -17.574 1.00 87.62 121 ARG A O 1
ATOM 963 N N . THR A 1 122 ? 12.905 -13.309 -15.533 1.00 90.06 122 THR A N 1
ATOM 964 C CA . THR A 1 122 ? 11.774 -14.213 -15.714 1.00 90.06 122 THR A CA 1
ATOM 965 C C . THR A 1 122 ? 10.516 -13.387 -15.992 1.00 90.06 122 THR A C 1
ATOM 967 O O . THR A 1 122 ? 10.200 -12.474 -15.219 1.00 90.06 122 THR A O 1
ATOM 970 N N . PRO A 1 123 ? 9.779 -13.657 -17.082 1.00 90.69 123 PRO A N 1
ATOM 971 C CA . PRO A 1 123 ? 8.485 -13.032 -17.324 1.00 90.69 123 PRO A CA 1
ATOM 972 C C . PRO A 1 123 ? 7.532 -13.259 -16.147 1.00 90.69 123 PRO A C 1
ATOM 974 O O . PRO A 1 123 ? 7.493 -14.351 -15.578 1.00 90.69 123 PRO A O 1
ATOM 977 N N . LEU A 1 124 ? 6.723 -12.254 -15.800 1.00 88.62 124 LEU A N 1
ATOM 978 C CA . LEU A 1 124 ? 5.777 -12.367 -14.682 1.00 88.62 124 LEU A CA 1
ATOM 979 C C . LEU A 1 124 ? 4.897 -13.629 -14.707 1.00 88.62 124 LEU A C 1
ATOM 981 O O . LEU A 1 124 ? 4.781 -14.248 -13.648 1.00 88.62 124 LEU A O 1
ATOM 985 N N . PRO A 1 125 ? 4.305 -14.042 -15.852 1.00 89.00 125 PRO A N 1
ATOM 986 C CA . PRO A 1 125 ? 3.474 -15.244 -15.903 1.00 89.00 125 PRO A CA 1
ATOM 987 C C . PRO A 1 125 ? 4.219 -16.508 -15.474 1.00 89.00 125 PRO A C 1
ATOM 989 O O . PRO A 1 125 ? 3.626 -17.394 -14.880 1.00 89.00 125 PRO A O 1
ATOM 992 N N . GLU A 1 126 ? 5.522 -16.589 -15.733 1.00 91.56 126 GLU A N 1
ATOM 993 C CA . GLU A 1 126 ? 6.349 -17.719 -15.310 1.00 91.56 126 GLU A CA 1
ATOM 994 C C . GLU A 1 126 ? 6.783 -17.559 -13.851 1.00 91.56 126 GLU A C 1
ATOM 996 O O . GLU A 1 126 ? 6.689 -18.502 -13.063 1.00 91.56 126 GLU A O 1
ATOM 1001 N N . TRP A 1 127 ? 7.199 -16.347 -13.466 1.00 91.25 127 TRP A N 1
ATOM 1002 C CA . TRP A 1 127 ? 7.691 -16.046 -12.124 1.00 91.25 127 TRP A CA 1
ATOM 1003 C C . TRP A 1 127 ? 6.668 -16.410 -11.043 1.00 91.25 127 TRP A C 1
ATOM 1005 O O . TRP A 1 127 ? 7.040 -17.062 -10.068 1.00 91.25 127 TRP A O 1
ATOM 1015 N N . VAL A 1 128 ? 5.382 -16.076 -11.222 1.00 91.38 128 VAL A N 1
ATOM 1016 C CA . VAL A 1 128 ? 4.311 -16.389 -10.248 1.00 91.38 128 VAL A CA 1
ATOM 1017 C C . VAL A 1 128 ? 4.075 -17.889 -10.040 1.00 91.38 128 VAL A C 1
ATOM 1019 O O . VAL A 1 128 ? 3.477 -18.280 -9.044 1.00 91.38 128 VAL A O 1
ATOM 1022 N N . HIS A 1 129 ? 4.552 -18.750 -10.939 1.00 90.75 129 HIS A N 1
ATOM 1023 C CA . HIS A 1 129 ? 4.410 -20.202 -10.815 1.00 90.75 129 HIS A CA 1
ATOM 1024 C C . HIS A 1 129 ? 5.673 -20.897 -10.284 1.00 90.75 129 HIS A C 1
ATOM 1026 O O . HIS A 1 129 ? 5.641 -22.098 -10.013 1.00 90.75 129 HIS A O 1
ATOM 1032 N N . THR A 1 130 ? 6.776 -20.171 -10.081 1.00 89.75 130 THR A N 1
ATOM 1033 C CA . THR A 1 130 ? 8.008 -20.749 -9.522 1.00 89.75 130 THR A CA 1
ATOM 1034 C C . THR A 1 130 ? 7.861 -21.093 -8.036 1.00 89.75 130 THR A C 1
ATOM 1036 O O . THR A 1 130 ? 7.168 -20.412 -7.282 1.00 89.75 130 THR A O 1
ATOM 1039 N N . GLU A 1 131 ? 8.554 -22.143 -7.577 1.00 84.44 131 GLU A N 1
ATOM 1040 C CA . GLU A 1 131 ? 8.433 -22.653 -6.199 1.00 84.44 131 GLU A CA 1
ATOM 1041 C C . GLU A 1 131 ? 8.764 -21.634 -5.100 1.00 84.44 131 GLU A C 1
ATOM 1043 O O . GLU A 1 131 ? 8.217 -21.715 -4.004 1.00 84.44 131 GLU A O 1
ATOM 1048 N N . LYS A 1 132 ? 9.648 -20.671 -5.380 1.00 83.38 132 LYS A N 1
ATOM 1049 C CA . LYS A 1 132 ? 10.111 -19.671 -4.404 1.00 83.38 132 LYS A CA 1
ATOM 1050 C C . LYS A 1 132 ? 9.543 -18.272 -4.648 1.00 83.38 132 LYS A C 1
ATOM 1052 O O . LYS A 1 132 ? 10.038 -17.314 -4.059 1.00 83.38 132 LYS A O 1
ATOM 1057 N N . SER A 1 133 ? 8.554 -18.132 -5.528 1.00 87.62 133 SER A N 1
ATOM 1058 C CA . SER A 1 133 ? 7.974 -16.824 -5.815 1.00 87.62 133 SER A CA 1
ATOM 1059 C C . SER A 1 133 ? 7.066 -16.349 -4.692 1.00 87.62 133 SER A C 1
ATOM 1061 O O . SER A 1 133 ? 6.138 -17.040 -4.281 1.00 87.62 133 SER A O 1
ATOM 1063 N N . GLU A 1 134 ? 7.302 -15.116 -4.252 1.00 87.00 134 GLU A N 1
ATOM 1064 C CA . GLU A 1 134 ? 6.423 -14.391 -3.330 1.00 87.00 134 GLU A CA 1
ATOM 1065 C C . GLU A 1 134 ? 5.055 -14.077 -3.958 1.00 87.00 134 GLU A C 1
ATOM 1067 O O . GLU A 1 134 ? 4.095 -13.822 -3.238 1.00 87.00 134 GLU A O 1
ATOM 1072 N N . GLY A 1 135 ? 4.950 -14.118 -5.291 1.00 87.19 135 GLY A N 1
ATOM 1073 C CA . GLY A 1 135 ? 3.693 -13.964 -6.023 1.00 87.19 135 GLY A CA 1
ATOM 1074 C C . GLY A 1 135 ? 2.941 -15.273 -6.261 1.00 87.19 135 GLY A C 1
ATOM 1075 O O . GLY A 1 135 ? 1.865 -15.237 -6.860 1.00 87.19 135 GLY A O 1
ATOM 1076 N N . LYS A 1 136 ? 3.478 -16.425 -5.828 1.00 90.62 136 LYS A N 1
ATOM 1077 C CA . LYS A 1 136 ? 2.798 -17.717 -5.973 1.00 90.62 136 LYS A CA 1
ATOM 1078 C C . LYS A 1 136 ? 1.520 -17.724 -5.149 1.00 90.62 136 LYS A C 1
ATOM 1080 O O . LYS A 1 136 ? 1.533 -17.431 -3.954 1.00 90.62 136 LYS A O 1
ATOM 1085 N N . MET A 1 137 ? 0.415 -18.093 -5.794 1.00 88.81 137 MET A N 1
ATOM 1086 C CA . MET A 1 137 ? -0.868 -18.231 -5.117 1.00 88.81 137 MET A CA 1
ATOM 1087 C C . MET A 1 137 ? -0.741 -19.254 -3.975 1.00 88.81 137 MET A C 1
ATOM 1089 O O . MET A 1 137 ? -0.327 -20.392 -4.223 1.00 88.81 137 MET A O 1
ATOM 1093 N N . PRO A 1 138 ? -1.073 -18.882 -2.726 1.00 89.06 138 PRO A N 1
ATOM 1094 C CA . PRO A 1 138 ? -1.058 -19.817 -1.611 1.00 89.06 138 PRO A CA 1
ATOM 1095 C C . PRO A 1 138 ? -1.986 -21.010 -1.863 1.00 89.06 138 PRO A C 1
ATOM 1097 O O . PRO A 1 138 ? -3.104 -20.832 -2.334 1.00 89.06 138 PRO A O 1
ATOM 1100 N N . LEU A 1 139 ? -1.565 -22.214 -1.458 1.00 86.62 139 LEU A N 1
ATOM 1101 C CA . LEU A 1 139 ? -2.320 -23.465 -1.670 1.00 86.62 139 LEU A CA 1
ATOM 1102 C C . LEU A 1 139 ? -3.725 -23.473 -1.045 1.00 86.62 139 LEU A C 1
ATOM 1104 O O . LEU A 1 139 ? -4.570 -24.266 -1.442 1.00 86.62 139 LEU A O 1
ATOM 1108 N N . ALA A 1 140 ? -3.962 -22.623 -0.045 1.00 90.06 140 ALA A N 1
ATOM 1109 C CA . ALA A 1 140 ? -5.261 -22.487 0.605 1.00 90.06 140 ALA A CA 1
ATOM 1110 C C . ALA A 1 140 ? -6.276 -21.676 -0.223 1.00 90.06 140 ALA A C 1
ATOM 1112 O O . ALA A 1 140 ? -7.459 -21.675 0.110 1.00 90.06 140 ALA A O 1
ATOM 1113 N N . ILE A 1 141 ? -5.829 -20.963 -1.261 1.00 84.75 141 ILE A N 1
ATOM 1114 C CA . ILE A 1 141 ? -6.699 -20.188 -2.145 1.00 84.75 141 ILE A CA 1
ATOM 1115 C C . ILE A 1 141 ? -7.124 -21.076 -3.313 1.00 84.75 141 ILE A C 1
ATOM 1117 O O . ILE A 1 141 ? -6.289 -21.623 -4.030 1.00 84.75 141 ILE A O 1
ATOM 1121 N N . VAL A 1 142 ? -8.435 -21.193 -3.508 1.00 85.31 142 VAL A N 1
ATOM 1122 C CA . VAL A 1 142 ? -9.029 -21.850 -4.674 1.00 85.31 142 VAL A CA 1
ATOM 1123 C C . VAL A 1 142 ? -9.224 -20.795 -5.767 1.00 85.31 142 VAL A C 1
ATOM 1125 O O . VAL A 1 142 ? -9.939 -19.817 -5.555 1.00 85.31 142 VAL A O 1
ATOM 1128 N N . ASP A 1 143 ? -8.578 -20.972 -6.924 1.00 81.56 143 ASP A N 1
ATOM 1129 C CA . ASP A 1 143 ? -8.675 -20.055 -8.075 1.00 81.56 143 ASP A CA 1
ATOM 1130 C C . ASP A 1 143 ? -9.957 -20.291 -8.893 1.00 81.56 143 ASP A C 1
ATOM 1132 O O . ASP A 1 143 ? -9.942 -20.796 -10.024 1.00 81.56 143 ASP A O 1
ATOM 1136 N N . GLU A 1 144 ? -11.090 -19.952 -8.283 1.00 83.00 144 GLU A N 1
ATOM 1137 C CA . GLU A 1 144 ? -12.414 -20.014 -8.895 1.00 83.00 144 GLU A CA 1
ATOM 1138 C C . GLU A 1 144 ? -13.021 -18.614 -9.022 1.00 83.00 144 GLU A C 1
ATOM 1140 O O . GLU A 1 144 ? -12.952 -17.787 -8.111 1.00 83.00 144 GLU A O 1
ATOM 1145 N N . ARG A 1 145 ? -13.638 -18.336 -10.175 1.00 78.50 145 ARG A N 1
ATOM 1146 C CA . ARG A 1 145 ? -14.417 -17.109 -10.401 1.00 78.50 145 ARG A CA 1
ATOM 1147 C C . ARG A 1 145 ? -15.831 -17.471 -10.828 1.00 78.50 145 ARG A C 1
ATOM 1149 O O . ARG A 1 145 ? -16.023 -18.387 -11.631 1.00 78.50 145 ARG A O 1
ATOM 1156 N N . GLU A 1 146 ? -16.824 -16.720 -10.363 1.00 78.12 146 GLU A N 1
ATOM 1157 C CA . GLU A 1 146 ? -18.181 -16.844 -10.900 1.00 78.12 146 GLU A CA 1
ATOM 1158 C C . GLU A 1 146 ? -18.157 -16.595 -12.418 1.00 78.12 146 GLU A C 1
ATOM 1160 O O . GLU A 1 146 ? -17.612 -15.601 -12.897 1.00 78.12 146 GLU A O 1
ATOM 1165 N N . GLY A 1 147 ? -18.681 -17.545 -13.199 1.00 70.56 147 GLY A N 1
ATOM 1166 C CA . GLY A 1 147 ? -18.659 -17.477 -14.665 1.00 70.56 147 GLY A CA 1
ATOM 1167 C C . GLY A 1 147 ? -17.332 -17.868 -15.338 1.00 70.56 147 GLY A C 1
ATOM 1168 O O . GLY A 1 147 ? -17.220 -17.728 -16.556 1.00 70.56 147 GLY A O 1
ATOM 1169 N N . GLN A 1 148 ? -16.349 -18.418 -14.611 1.00 74.75 148 GLN A N 1
ATOM 1170 C CA . GLN A 1 148 ? -15.058 -18.867 -15.167 1.00 74.75 148 GLN A CA 1
ATOM 1171 C C . GLN A 1 148 ? -15.199 -19.841 -16.351 1.00 74.75 148 GLN A C 1
ATOM 1173 O O . GLN A 1 148 ? -14.356 -19.837 -17.249 1.00 74.75 148 GLN A O 1
ATOM 1178 N N . LEU A 1 149 ? -16.273 -20.640 -16.393 1.00 72.50 149 LEU A N 1
ATOM 1179 C CA . LEU A 1 149 ? -16.595 -21.509 -17.530 1.00 72.50 149 LEU A CA 1
ATOM 1180 C C . LEU A 1 149 ? -16.737 -20.713 -18.841 1.00 72.50 149 LEU A C 1
ATOM 1182 O O . LEU A 1 149 ? -16.146 -21.092 -19.848 1.00 72.50 149 LEU A O 1
ATOM 1186 N N . TYR A 1 150 ? -17.461 -19.591 -18.823 1.00 71.31 150 TYR A N 1
ATOM 1187 C CA . TYR A 1 150 ? -17.671 -18.749 -20.006 1.00 71.31 150 TYR A CA 1
ATOM 1188 C C . TYR A 1 150 ? -16.384 -18.034 -20.442 1.00 71.31 150 TYR A C 1
ATOM 1190 O O . TYR A 1 150 ? -16.128 -17.903 -21.637 1.00 71.31 150 TYR A O 1
ATOM 1198 N N . LEU A 1 151 ? -15.536 -17.640 -19.485 1.00 63.94 151 LEU A N 1
ATOM 1199 C CA . LEU A 1 151 ? -14.235 -17.019 -19.765 1.00 63.94 151 LEU A CA 1
ATOM 1200 C C . LEU A 1 151 ? -13.246 -18.002 -20.413 1.00 63.94 151 LEU A C 1
ATOM 1202 O O . LEU A 1 151 ? -12.508 -17.620 -21.317 1.00 63.94 151 LEU A O 1
ATOM 1206 N N . LYS A 1 152 ? -13.260 -19.278 -20.002 1.00 64.38 152 LYS A N 1
ATOM 1207 C CA . LYS A 1 152 ? -12.417 -20.328 -20.602 1.00 64.38 152 LYS A CA 1
ATOM 1208 C C . LYS A 1 152 ? -12.812 -20.648 -22.046 1.00 64.38 152 LYS A C 1
ATOM 1210 O O . LYS A 1 152 ? -11.935 -20.898 -22.864 1.00 64.38 152 LYS A O 1
ATOM 1215 N N . VAL A 1 153 ? -14.106 -20.605 -22.372 1.00 60.75 153 VAL A N 1
ATOM 1216 C CA . VAL A 1 153 ? -14.600 -20.839 -23.742 1.00 60.75 153 VAL A CA 1
ATOM 1217 C C . VAL A 1 153 ? -14.202 -19.702 -24.694 1.00 60.75 153 VAL A C 1
ATOM 1219 O O . VAL A 1 153 ? -13.886 -19.967 -25.849 1.00 60.75 153 VAL A O 1
ATOM 1222 N N . GLY A 1 154 ? -14.150 -18.453 -24.218 1.00 56.19 154 GLY A N 1
ATOM 1223 C CA . GLY A 1 154 ? -13.743 -17.301 -25.034 1.00 56.19 154 GLY A CA 1
ATOM 1224 C C . GLY A 1 154 ? -12.241 -17.203 -25.334 1.00 56.19 154 GLY A C 1
ATOM 1225 O O . GLY A 1 154 ? -11.870 -16.523 -26.281 1.00 56.19 154 GLY A O 1
ATOM 1226 N N . GLY A 1 155 ? -11.381 -17.872 -24.558 1.00 54.06 155 GLY A N 1
ATOM 1227 C CA . GLY A 1 155 ? -9.922 -17.869 -24.758 1.00 54.06 155 GLY A CA 1
ATOM 1228 C C . GLY A 1 155 ? -9.393 -18.956 -25.702 1.00 54.06 155 GLY A C 1
ATOM 1229 O O . GLY A 1 155 ? -8.190 -19.025 -25.929 1.00 54.06 155 GLY A O 1
ATOM 1230 N N . ALA A 1 156 ? -10.270 -19.824 -26.216 1.00 51.81 156 ALA A N 1
ATOM 1231 C CA . ALA A 1 156 ? -9.929 -20.880 -27.172 1.00 51.81 156 ALA A CA 1
ATOM 1232 C C . ALA A 1 156 ? -10.098 -20.449 -28.647 1.00 51.81 156 ALA A C 1
ATOM 1234 O O . ALA A 1 156 ? -10.069 -21.305 -29.534 1.00 51.81 156 ALA A O 1
ATOM 1235 N N . VAL A 1 157 ? -10.300 -19.148 -28.896 1.00 41.59 157 VAL A N 1
ATOM 1236 C CA . VAL A 1 157 ? -10.408 -18.524 -30.226 1.00 41.59 157 VAL A CA 1
ATOM 1237 C C . VAL A 1 157 ? -9.196 -17.641 -30.479 1.00 41.59 157 VAL A C 1
ATOM 1239 O O . VAL A 1 157 ? -8.853 -16.857 -29.567 1.00 41.59 157 VAL A O 1
#

pLDDT: mean 75.39, std 14.15, range [41.59, 91.56]

Foldseek 3Di:
DLVVCLVVVVVVQADPVSGGACPPVPHPDDPCNVVVVVVVVVVVVVVCPPPDPDDPPPQCPDPVSVVVVVVVVPPPDPPPQDPVNVVQVVLLVDLVNLVVHDPPPPSNQVNVCVVPCARVNHHPVVLCCDPPHPNPDDPVDDPDDVCVVVVVVVVVD

Mean predicted aligned error: 15.81 Å

Secondary structure (DSSP, 8-state):
-HHHHHHTT-TTTB-TTS-BTTSSSSSPPPTTHHHHHHHHHHHHHHHHTTS----HHHHTTSHHHHHHHHHHTTTSS---S-HHHHHHHHHHH-GGGGGGS-TTSTTHHHHHHHHHSEETTEEHHHHTTSTT-TTSPPTT-----TTHHHHHHHTT-

Radius of gyration: 22.59 Å; Cα contacts (8 Å, |Δi|>4): 88; chains: 1; bounding box: 42×43×61 Å

Sequence (157 aa):
MRMEARRTLNTEWLDGDGHVIGEDGKSAMPEGYKDWRDKQIVDWLDRGATNSPTNHSTTMTNPEHAEKALAYDVAVGLCYVTEKQLKALRIEADWRMGDGIPLENPNKKYADYFASGTLDRTPLPEWVHTEKSEGKMPLAIVDEREGQLYLKVGGAV

Solvent-accessible surface area (backbone atoms only — not comparable to full-atom values): 9770 Å² total; per-residue (Å²): 108,65,67,56,43,56,71,68,63,38,65,92,43,32,47,100,86,64,47,44,61,35,74,70,85,77,50,73,64,52,89,64,50,64,59,54,50,51,51,52,52,50,52,51,50,60,68,39,70,82,50,82,87,70,65,80,77,65,33,76,76,35,73,69,47,28,52,54,45,54,65,55,63,54,64,86,60,89,77,81,66,46,73,70,52,50,52,50,50,54,32,73,72,34,70,92,35,32,83,77,48,53,86,88,41,87,66,38,64,57,32,52,22,74,75,68,64,20,51,93,88,28,48,54,84,59,40,34,69,38,95,84,35,90,68,32,79,56,88,89,62,77,99,74,57,93,64,46,70,62,57,57,62,64,67,78,110